Protein AF-A0A679H3X5-F1 (afdb_monomer_lite)

Foldseek 3Di:
DDDPPPVVVCVVVVLVVVLVVLLVPDDPVLSVVLVVQLVCCLVPVDDDLVPHDPSSNVSVVSNNVVSVVVVVVVVVVVVVCVPPCCVVCVPPDDDDPPPPPPPPDDDDDDDDDDDDDD

Sequence (118 aa):
MRKVNSEDKRKGFVFYWGYYDAMQKLSNKNKLIAFEAIVQYERYQELDLEKLPKQVYPILIMAIPGIDKRIAEYNKKVAKKSVSDFEENSERKVALPLKKTLSTANEDESTESEYFED

InterPro domains:
  IPR046258 Domain of unknown function DUF6291 [PF19808] (13-81)

Organism: Bacteroides thetaiotaomicron (NCBI:txid818)

Structure (mmCIF, N/CA/C/O backbone):
data_AF-A0A679H3X5-F1
#
_entry.id   AF-A0A679H3X5-F1
#
loop_
_atom_site.group_PDB
_atom_site.id
_atom_site.type_symbol
_atom_site.label_atom_id
_atom_site.label_alt_id
_atom_site.label_comp_id
_atom_site.label_asym_id
_atom_site.label_entity_id
_atom_site.label_seq_id
_atom_site.pdbx_PDB_ins_code
_atom_site.Cartn_x
_atom_site.Cartn_y
_atom_site.Cartn_z
_atom_site.occupancy
_atom_site.B_iso_or_equiv
_atom_site.auth_seq_id
_atom_site.auth_comp_id
_atom_site.auth_asym_id
_atom_site.auth_atom_id
_atom_site.pdbx_PDB_model_num
ATOM 1 N N . MET A 1 1 ? -4.722 8.415 -36.065 1.00 40.47 1 MET A N 1
ATOM 2 C CA . MET A 1 1 ? -4.883 8.704 -34.618 1.00 40.47 1 MET A CA 1
ATOM 3 C C . MET A 1 1 ? -5.548 7.505 -33.948 1.00 40.47 1 MET A C 1
ATOM 5 O O . MET A 1 1 ? -6.675 7.186 -34.305 1.00 40.47 1 MET A O 1
ATOM 9 N N . ARG A 1 2 ? -4.865 6.789 -33.040 1.00 43.88 2 ARG A N 1
ATOM 10 C CA . ARG A 1 2 ? -5.500 5.711 -32.255 1.00 43.88 2 ARG A CA 1
ATOM 11 C C . ARG A 1 2 ? -6.439 6.346 -31.230 1.00 43.88 2 ARG A C 1
ATOM 13 O O . ARG A 1 2 ? -5.978 7.093 -30.371 1.00 43.88 2 ARG A O 1
ATOM 20 N N . LYS A 1 3 ? -7.739 6.051 -31.316 1.00 51.53 3 LYS A N 1
ATOM 21 C CA . LYS A 1 3 ? -8.693 6.352 -30.243 1.00 51.53 3 LYS A CA 1
ATOM 22 C C . LYS A 1 3 ? -8.310 5.490 -29.040 1.00 51.53 3 LYS A C 1
ATOM 24 O O . LYS A 1 3 ? -8.485 4.278 -29.061 1.00 51.53 3 LYS A O 1
ATOM 29 N N . VAL A 1 4 ? -7.713 6.108 -28.027 1.00 53.50 4 VAL A N 1
ATOM 30 C CA . VAL A 1 4 ? -7.471 5.459 -26.737 1.00 53.50 4 VAL A CA 1
ATOM 31 C C . VAL A 1 4 ? -8.822 5.388 -26.031 1.00 53.50 4 VAL A C 1
ATOM 33 O O . VAL A 1 4 ? -9.359 6.423 -25.637 1.00 53.50 4 VAL A O 1
ATOM 36 N N . ASN A 1 5 ? -9.391 4.186 -25.931 1.00 50.59 5 ASN A N 1
ATOM 37 C CA . ASN A 1 5 ? -10.667 3.948 -25.258 1.00 50.59 5 ASN A CA 1
ATOM 38 C C . ASN A 1 5 ? -10.603 4.473 -23.812 1.00 50.59 5 ASN A C 1
ATOM 40 O O . ASN A 1 5 ? -9.678 4.165 -23.059 1.00 50.59 5 ASN A O 1
ATOM 44 N N . SER A 1 6 ? -11.577 5.301 -23.428 1.00 55.56 6 SER A N 1
ATOM 45 C CA . SER A 1 6 ? -11.638 5.976 -22.122 1.00 55.56 6 SER A CA 1
ATOM 46 C C . SER A 1 6 ? -11.880 5.023 -20.943 1.00 55.56 6 SER A C 1
ATOM 48 O O . SER A 1 6 ? -11.726 5.424 -19.788 1.00 55.56 6 SER A O 1
ATOM 50 N N . GLU A 1 7 ? -12.222 3.764 -21.218 1.00 52.84 7 GLU A N 1
ATOM 51 C CA . GLU A 1 7 ? -12.488 2.731 -20.214 1.00 52.84 7 GLU A CA 1
ATOM 52 C C . GLU A 1 7 ? -11.247 2.352 -19.395 1.00 52.84 7 GLU A C 1
ATOM 54 O O . GLU A 1 7 ? -11.361 2.103 -18.196 1.00 52.84 7 GLU A O 1
ATOM 59 N N . ASP A 1 8 ? -10.047 2.391 -19.982 1.00 53.72 8 ASP A N 1
ATOM 60 C CA . ASP A 1 8 ? -8.821 2.005 -19.267 1.00 53.72 8 ASP A CA 1
ATOM 61 C C . ASP A 1 8 ? -8.327 3.077 -18.290 1.00 53.72 8 ASP A C 1
ATOM 63 O O . ASP A 1 8 ? -7.728 2.760 -17.261 1.00 53.72 8 ASP A O 1
ATOM 67 N N . LYS A 1 9 ? -8.630 4.355 -18.548 1.00 52.41 9 LYS A N 1
ATOM 68 C CA . LYS A 1 9 ? -8.185 5.463 -17.685 1.00 52.41 9 LYS A CA 1
ATOM 69 C C . LYS A 1 9 ? -8.831 5.420 -16.298 1.00 52.41 9 LYS A C 1
ATOM 71 O O . LYS A 1 9 ? -8.238 5.891 -15.333 1.00 52.41 9 LYS A O 1
ATOM 76 N N . ARG A 1 10 ? -10.027 4.830 -16.183 1.00 51.03 10 ARG A N 1
ATOM 77 C CA . ARG A 1 10 ? -10.748 4.708 -14.908 1.00 51.03 10 ARG A CA 1
ATOM 78 C C . ARG A 1 10 ? -10.273 3.536 -14.051 1.00 51.03 10 ARG A C 1
ATOM 80 O O . ARG A 1 10 ? -10.419 3.604 -12.836 1.00 51.03 10 ARG A O 1
ATOM 87 N N . LYS A 1 11 ? -9.637 2.508 -14.628 1.00 51.31 11 LYS A N 1
ATOM 88 C CA . LYS A 1 11 ? -9.173 1.329 -13.869 1.00 51.31 11 LYS A CA 1
ATOM 89 C C . LYS A 1 11 ? -8.091 1.665 -12.842 1.00 51.31 11 LYS A C 1
ATOM 91 O O . LYS A 1 11 ? -8.100 1.102 -11.753 1.00 51.31 11 LYS A O 1
ATOM 96 N N . GLY A 1 12 ? -7.212 2.622 -13.152 1.00 53.44 12 GLY A N 1
ATOM 97 C CA . GLY A 1 12 ? -6.223 3.118 -12.190 1.00 53.44 12 GLY A CA 1
ATOM 98 C C . GLY A 1 12 ? -6.864 3.805 -10.979 1.00 53.44 12 GLY A C 1
ATOM 99 O O . GLY A 1 12 ? -6.375 3.659 -9.865 1.00 53.44 12 GLY A O 1
ATOM 100 N N . PHE A 1 13 ? -7.993 4.493 -11.183 1.00 54.25 13 PHE A N 1
ATOM 101 C CA . PHE A 1 13 ? -8.695 5.256 -10.145 1.00 54.25 13 PHE A CA 1
ATOM 102 C C . PHE A 1 13 ? -9.582 4.382 -9.241 1.00 54.25 13 PHE A C 1
ATOM 104 O O . PHE A 1 13 ? -9.707 4.659 -8.050 1.00 54.25 13 PHE A O 1
ATOM 111 N N . VAL A 1 14 ? -10.149 3.291 -9.774 1.00 56.75 14 VAL A N 1
ATOM 112 C CA . VAL A 1 14 ? -10.984 2.337 -9.009 1.00 56.75 14 VAL A CA 1
ATOM 113 C C . VAL A 1 14 ? -10.204 1.709 -7.848 1.00 56.75 14 VAL A C 1
ATOM 115 O O . VAL A 1 14 ? -10.765 1.466 -6.783 1.00 56.75 14 VAL A O 1
ATOM 118 N N . PHE A 1 15 ? -8.897 1.500 -8.022 1.00 58.84 15 PHE A N 1
ATOM 119 C CA . PHE A 1 15 ? -8.049 0.880 -7.006 1.00 58.84 15 PHE A CA 1
ATOM 120 C C . PHE A 1 15 ? -7.855 1.786 -5.778 1.00 58.84 15 PHE A C 1
ATOM 122 O O . PHE A 1 15 ? -7.923 1.317 -4.647 1.00 58.84 15 PHE A O 1
ATOM 129 N N . TYR A 1 16 ? -7.701 3.099 -5.984 1.00 69.50 16 TYR A N 1
ATOM 130 C CA . TYR A 1 16 ? -7.599 4.065 -4.885 1.00 69.50 16 TYR A CA 1
ATOM 131 C C . TYR A 1 16 ? -8.939 4.303 -4.183 1.00 69.50 16 TYR A C 1
ATOM 133 O O . TYR A 1 16 ? -8.948 4.590 -2.989 1.00 69.50 16 TYR A O 1
ATOM 141 N N . TRP A 1 17 ? -10.067 4.130 -4.882 1.00 74.81 17 TRP A N 1
ATOM 142 C CA . TRP A 1 17 ? -11.398 4.267 -4.284 1.00 74.81 17 TRP A CA 1
ATOM 143 C C . TRP A 1 17 ? -11.651 3.239 -3.175 1.00 74.81 17 TRP A C 1
ATOM 145 O O . TRP A 1 17 ? -12.160 3.592 -2.114 1.00 74.81 17 TRP A O 1
ATOM 155 N N . GLY A 1 18 ? -11.240 1.984 -3.389 1.00 80.31 18 GLY A N 1
ATOM 156 C CA . GLY A 1 18 ? -11.379 0.923 -2.387 1.00 80.31 18 GLY A CA 1
ATOM 157 C C . GLY A 1 18 ? -10.602 1.219 -1.100 1.00 80.31 18 GLY A C 1
ATOM 158 O O . GLY A 1 18 ? -11.151 1.097 -0.005 1.00 80.31 18 GLY A O 1
ATOM 159 N N . TYR A 1 19 ? -9.353 1.682 -1.222 1.00 82.81 19 TYR A N 1
ATOM 160 C CA . TYR A 1 19 ? -8.559 2.091 -0.055 1.00 82.81 19 TYR A CA 1
ATOM 161 C C . TYR A 1 19 ? -9.124 3.327 0.608 1.00 82.81 19 TYR A C 1
ATOM 163 O O . TYR A 1 19 ? -9.191 3.378 1.830 1.00 82.81 19 TYR A O 1
ATOM 171 N N . TYR A 1 20 ? -9.566 4.299 -0.184 1.00 85.69 20 TYR A N 1
ATOM 172 C CA . TYR A 1 20 ? -10.156 5.515 0.338 1.00 85.69 20 TYR A CA 1
ATOM 173 C C . TYR A 1 20 ? -11.394 5.215 1.191 1.00 85.69 20 TYR A C 1
ATOM 175 O O . TYR A 1 20 ? -11.461 5.683 2.326 1.00 85.69 20 TYR A O 1
ATOM 183 N N . ASP A 1 21 ? -12.323 4.382 0.711 1.00 87.75 21 ASP A N 1
ATOM 184 C CA . ASP A 1 21 ? -13.515 4.000 1.480 1.00 87.75 21 ASP A CA 1
ATOM 185 C C . ASP A 1 21 ? -13.154 3.226 2.760 1.00 87.75 21 ASP A C 1
ATOM 187 O O . ASP A 1 21 ? -13.698 3.485 3.836 1.00 87.75 21 ASP A O 1
ATOM 191 N N . ALA A 1 22 ? -12.174 2.319 2.681 1.00 86.94 22 ALA A N 1
ATOM 192 C CA . ALA A 1 22 ? -11.672 1.605 3.853 1.00 86.94 22 ALA A CA 1
ATOM 193 C C . ALA A 1 22 ? -11.021 2.557 4.872 1.00 86.94 22 ALA A C 1
ATOM 195 O O . ALA A 1 22 ? -11.272 2.450 6.073 1.00 86.94 22 ALA A O 1
ATOM 196 N N . MET A 1 23 ? -10.236 3.529 4.404 1.00 88.88 23 MET A N 1
ATOM 197 C CA . MET A 1 23 ? -9.606 4.540 5.249 1.00 88.88 23 MET A CA 1
ATOM 198 C C . MET A 1 23 ? -10.645 5.475 5.864 1.00 88.88 23 MET A C 1
ATOM 200 O O . MET A 1 23 ? -10.481 5.860 7.017 1.00 88.88 23 MET A O 1
ATOM 204 N N . GLN A 1 24 ? -11.742 5.813 5.176 1.00 90.56 24 GLN A N 1
ATOM 205 C CA . GLN A 1 24 ? -12.775 6.686 5.747 1.00 90.56 24 GLN A CA 1
ATOM 206 C C . GLN A 1 24 ? -13.411 6.123 7.023 1.00 90.56 24 GLN A C 1
ATOM 208 O O . GLN A 1 24 ? -13.791 6.912 7.890 1.00 90.56 24 GLN A O 1
ATOM 213 N N . LYS A 1 25 ? -13.440 4.793 7.171 1.00 90.50 25 LYS A N 1
ATOM 214 C CA . LYS A 1 25 ? -13.956 4.078 8.352 1.00 90.50 25 LYS A CA 1
ATOM 215 C C . LYS A 1 25 ? -13.001 4.113 9.554 1.00 90.50 25 LYS A C 1
ATOM 217 O O . LYS A 1 25 ? -13.388 3.720 10.651 1.00 90.50 25 LYS A O 1
ATOM 222 N N . LEU A 1 26 ? -11.763 4.576 9.371 1.00 91.00 26 LEU A N 1
ATOM 223 C CA . LEU A 1 26 ? -10.774 4.715 10.440 1.00 91.00 26 LEU A CA 1
ATOM 224 C C . LEU A 1 26 ? -10.941 6.027 11.220 1.00 91.00 26 LEU A C 1
ATOM 226 O O . LEU A 1 26 ? -11.518 7.000 10.740 1.00 91.00 26 LEU A O 1
ATOM 230 N N . SER A 1 27 ? -10.355 6.089 12.418 1.00 93.50 27 SER A N 1
ATOM 231 C CA . SER A 1 27 ? -10.167 7.356 13.136 1.00 93.50 27 SER A CA 1
ATOM 232 C C . SER A 1 27 ? -9.187 8.271 12.388 1.00 93.50 27 SER A C 1
ATOM 234 O O . SER A 1 27 ? -8.323 7.789 11.656 1.00 93.50 27 SER A O 1
ATOM 236 N N . ASN A 1 28 ? -9.257 9.590 12.599 1.00 93.19 28 ASN A N 1
ATOM 237 C CA . ASN A 1 28 ? -8.382 10.552 11.906 1.00 93.19 28 ASN A CA 1
ATOM 238 C C . ASN A 1 28 ? -6.884 10.235 12.064 1.00 93.19 28 ASN A C 1
ATOM 240 O O . ASN A 1 28 ? -6.127 10.339 11.102 1.00 93.19 28 ASN A O 1
ATOM 244 N N . LYS A 1 29 ? -6.465 9.775 13.251 1.00 93.69 29 LYS A N 1
ATOM 245 C CA . LYS A 1 29 ? -5.082 9.341 13.498 1.00 93.69 29 LYS A CA 1
ATOM 246 C C . LYS A 1 29 ? -4.710 8.126 12.643 1.00 93.69 29 LYS A C 1
ATOM 248 O O . LYS A 1 29 ? -3.652 8.107 12.026 1.00 93.69 29 LYS A O 1
ATOM 253 N N . ASN A 1 30 ? -5.593 7.134 12.563 1.00 93.75 30 ASN A N 1
ATOM 254 C CA . ASN A 1 30 ? -5.331 5.915 11.804 1.00 93.75 30 ASN A CA 1
ATOM 255 C C . ASN A 1 30 ? -5.429 6.135 10.290 1.00 93.75 30 ASN A C 1
ATOM 257 O O . ASN A 1 30 ? -4.719 5.461 9.554 1.00 93.75 30 ASN A O 1
ATOM 261 N N . LYS A 1 31 ? -6.220 7.111 9.820 1.00 93.50 31 LYS A N 1
ATOM 262 C CA . LYS A 1 31 ? -6.189 7.568 8.419 1.00 93.50 31 LYS A CA 1
ATOM 263 C C . LYS A 1 31 ? -4.807 8.075 8.031 1.00 93.50 31 LYS A C 1
ATOM 265 O O . LYS A 1 31 ? -4.297 7.694 6.982 1.00 93.50 31 LYS A O 1
ATOM 270 N N . LEU A 1 32 ? -4.207 8.907 8.885 1.00 93.00 32 LEU A N 1
ATOM 271 C CA . LEU A 1 32 ? -2.878 9.456 8.638 1.00 93.00 32 LEU A CA 1
ATOM 272 C C . LEU A 1 32 ? -1.819 8.349 8.615 1.00 93.00 32 LEU A C 1
ATOM 274 O O . LEU A 1 32 ? -1.047 8.280 7.668 1.00 93.00 32 LEU A O 1
ATOM 278 N N . ILE A 1 33 ? -1.855 7.438 9.594 1.00 94.00 33 ILE A N 1
ATOM 279 C CA . ILE A 1 33 ? -0.931 6.294 9.653 1.00 94.00 33 ILE A CA 1
ATOM 280 C C . ILE A 1 33 ? -1.090 5.392 8.422 1.00 94.00 33 ILE A C 1
ATOM 282 O O . ILE A 1 33 ? -0.102 4.961 7.839 1.00 94.00 33 ILE A O 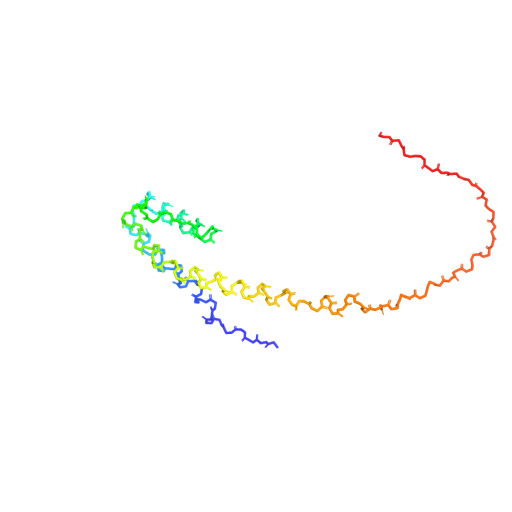1
ATOM 286 N N . ALA A 1 34 ? -2.327 5.124 7.994 1.00 92.44 34 ALA A N 1
ATOM 287 C CA . ALA A 1 34 ? -2.600 4.345 6.790 1.00 92.44 34 ALA A CA 1
ATOM 288 C C . ALA A 1 34 ? -2.021 5.007 5.536 1.00 92.44 34 ALA A C 1
ATOM 290 O O . ALA A 1 34 ? -1.422 4.333 4.702 1.00 92.44 34 ALA A O 1
ATOM 291 N N . PHE A 1 35 ? -2.185 6.326 5.413 1.00 90.62 35 PHE A N 1
ATOM 292 C CA . PHE A 1 35 ? -1.662 7.079 4.280 1.00 90.62 35 PHE A CA 1
ATOM 293 C C . PHE A 1 35 ? -0.133 7.068 4.267 1.00 90.62 35 PHE A C 1
ATOM 295 O O . PHE A 1 35 ? 0.470 6.754 3.244 1.00 90.62 35 PHE A O 1
ATOM 302 N N . GLU A 1 36 ? 0.487 7.352 5.414 1.00 91.62 36 GLU A N 1
ATOM 303 C CA . GLU A 1 36 ? 1.939 7.332 5.581 1.00 91.62 36 GLU A CA 1
ATOM 304 C C . GLU A 1 36 ? 2.522 5.965 5.220 1.00 91.62 36 GLU A C 1
ATOM 306 O O . GLU A 1 36 ? 3.461 5.891 4.433 1.00 91.62 36 GLU A O 1
ATOM 311 N N . ALA A 1 37 ? 1.926 4.886 5.722 1.00 92.19 37 ALA A N 1
ATOM 312 C CA . ALA A 1 37 ? 2.394 3.533 5.466 1.00 92.19 37 ALA A CA 1
ATOM 313 C C . ALA A 1 37 ? 2.261 3.123 3.988 1.00 92.19 37 ALA A C 1
ATOM 315 O O . ALA A 1 37 ? 3.165 2.487 3.451 1.00 92.19 37 ALA A O 1
ATOM 316 N N . ILE A 1 38 ? 1.180 3.521 3.300 1.00 90.56 38 ILE A N 1
ATOM 317 C CA . ILE A 1 38 ? 1.028 3.281 1.853 1.00 90.56 38 ILE A CA 1
ATOM 318 C C . ILE A 1 38 ? 2.121 4.017 1.073 1.00 90.56 38 ILE A C 1
ATOM 320 O O . ILE A 1 38 ? 2.748 3.427 0.196 1.00 90.56 38 ILE A O 1
ATOM 324 N N . VAL A 1 39 ? 2.372 5.287 1.402 1.00 89.12 39 VAL A N 1
ATOM 325 C CA . VAL A 1 39 ? 3.390 6.105 0.724 1.00 89.12 39 VAL A CA 1
ATOM 326 C C . VAL A 1 39 ? 4.802 5.587 1.005 1.00 89.12 39 VAL A C 1
ATOM 328 O O . VAL A 1 39 ? 5.620 5.528 0.088 1.00 89.12 39 VAL A O 1
ATOM 331 N N . GLN A 1 40 ? 5.097 5.194 2.248 1.00 91.38 40 GLN A N 1
ATOM 332 C CA . GLN A 1 40 ? 6.376 4.579 2.610 1.00 91.38 40 GLN A CA 1
ATOM 333 C C . GLN A 1 40 ? 6.600 3.289 1.826 1.00 91.38 40 GLN A C 1
ATOM 335 O O . GLN A 1 40 ? 7.664 3.131 1.231 1.00 91.38 40 GLN A O 1
ATOM 340 N N . TYR A 1 41 ? 5.589 2.423 1.741 1.00 91.62 41 TYR A N 1
ATOM 341 C CA . TYR A 1 41 ? 5.696 1.187 0.975 1.00 91.62 41 TYR A CA 1
ATOM 342 C C . TYR A 1 41 ? 5.864 1.442 -0.530 1.00 91.62 41 TYR A C 1
ATOM 344 O O . TYR A 1 41 ? 6.732 0.853 -1.163 1.00 91.62 41 TYR A O 1
ATOM 352 N N . GLU A 1 42 ? 5.098 2.364 -1.118 1.00 88.38 42 GLU A N 1
ATOM 353 C CA . GLU A 1 42 ? 5.212 2.690 -2.547 1.00 88.38 42 GLU A CA 1
ATOM 354 C C . GLU A 1 42 ? 6.582 3.293 -2.904 1.00 88.38 42 GLU A C 1
ATOM 356 O O . GLU A 1 42 ? 7.086 3.073 -4.006 1.00 88.38 42 GLU A O 1
ATOM 361 N N . ARG A 1 43 ? 7.207 4.025 -1.971 1.00 88.56 43 ARG A N 1
ATOM 362 C CA . ARG A 1 43 ? 8.506 4.674 -2.184 1.00 88.56 43 ARG A CA 1
ATOM 363 C C . ARG A 1 43 ? 9.703 3.780 -1.871 1.00 88.56 43 ARG A C 1
ATOM 365 O O . ARG A 1 43 ? 10.677 3.820 -2.618 1.00 88.56 43 ARG A O 1
ATOM 372 N N . TYR A 1 44 ? 9.654 3.042 -0.767 1.00 91.75 44 TYR A N 1
ATOM 373 C CA . TYR A 1 44 ? 10.800 2.308 -0.226 1.00 91.75 44 TYR A CA 1
ATOM 374 C C . TYR A 1 44 ? 10.633 0.788 -0.286 1.00 91.75 44 TYR A C 1
ATOM 376 O O . TYR A 1 44 ? 11.616 0.087 -0.108 1.00 91.75 44 TYR A O 1
ATOM 384 N N . GLN A 1 45 ? 9.424 0.272 -0.542 1.00 86.44 45 GLN A N 1
ATOM 385 C CA . GLN A 1 45 ? 9.080 -1.164 -0.487 1.00 86.44 45 GLN A CA 1
ATOM 386 C C . GLN A 1 45 ? 9.360 -1.822 0.872 1.00 86.44 45 GLN A C 1
ATOM 388 O O . GLN A 1 45 ? 9.304 -3.041 1.014 1.00 86.44 45 GLN A O 1
ATOM 393 N N . GLU A 1 46 ? 9.600 -1.003 1.889 1.00 85.69 46 GLU A N 1
ATOM 394 C CA . GLU A 1 46 ? 9.862 -1.413 3.254 1.00 85.69 46 GLU A CA 1
ATOM 395 C C . GLU A 1 46 ? 8.710 -0.932 4.125 1.00 85.69 46 GLU A C 1
ATOM 397 O O . GLU A 1 46 ? 8.329 0.242 4.097 1.00 85.69 46 GLU A O 1
ATOM 402 N N . LEU A 1 47 ? 8.133 -1.853 4.892 1.00 84.81 47 LEU A N 1
ATOM 403 C CA . LEU A 1 47 ? 7.136 -1.516 5.890 1.00 84.81 47 LEU A CA 1
ATOM 404 C C . LEU A 1 47 ? 7.161 -2.529 7.028 1.00 84.81 47 LEU A C 1
ATOM 406 O O . LEU A 1 47 ? 7.019 -3.731 6.813 1.00 84.81 47 LEU A O 1
ATOM 410 N N . ASP A 1 48 ? 7.275 -2.019 8.249 1.00 86.19 48 ASP A N 1
ATOM 411 C CA . ASP A 1 48 ? 7.099 -2.822 9.450 1.00 86.19 48 ASP A CA 1
ATOM 412 C C . ASP A 1 48 ? 5.601 -3.003 9.734 1.00 86.19 48 ASP A C 1
ATOM 414 O O . ASP A 1 48 ? 4.923 -2.137 10.300 1.00 86.19 48 ASP A O 1
ATOM 418 N N . LEU A 1 49 ? 5.076 -4.142 9.284 1.00 82.75 49 LEU A N 1
ATOM 419 C CA . LEU A 1 49 ? 3.674 -4.511 9.435 1.00 82.75 49 LEU A CA 1
ATOM 420 C C . LEU A 1 49 ? 3.274 -4.762 10.898 1.00 82.75 49 LEU A C 1
ATOM 422 O O . LEU A 1 49 ? 2.095 -4.623 11.227 1.00 82.75 49 LEU A O 1
ATOM 426 N N . GLU A 1 50 ? 4.216 -5.111 11.778 1.00 84.44 50 GLU A N 1
ATOM 427 C CA . GLU A 1 50 ? 3.932 -5.416 13.186 1.00 84.44 50 GLU A CA 1
ATOM 428 C C . GLU A 1 50 ? 3.721 -4.147 14.013 1.00 84.44 50 GLU A C 1
ATOM 430 O O . GLU A 1 50 ? 2.896 -4.114 14.929 1.00 84.44 50 GLU A O 1
ATOM 435 N N . LYS A 1 51 ? 4.414 -3.065 13.646 1.00 89.31 51 LYS A N 1
ATOM 436 C CA . LYS A 1 51 ? 4.280 -1.747 14.282 1.00 89.31 51 LYS A CA 1
ATOM 437 C C . LYS A 1 51 ? 2.959 -1.049 13.949 1.00 89.31 51 LYS A C 1
ATOM 439 O O . LYS A 1 51 ? 2.594 -0.050 14.579 1.00 89.31 51 LYS A O 1
ATOM 444 N N . LEU A 1 52 ? 2.236 -1.544 12.950 1.00 89.88 52 LEU A N 1
ATOM 445 C CA . LEU A 1 52 ? 1.042 -0.888 12.458 1.00 89.88 52 LEU A CA 1
ATOM 446 C C . LEU A 1 52 ? -0.185 -1.110 13.354 1.00 89.88 52 LEU A C 1
ATOM 448 O O . LEU A 1 52 ? -0.397 -2.201 13.886 1.00 89.88 52 LEU A O 1
ATOM 452 N N . PRO A 1 53 ? -1.086 -0.117 13.471 1.00 93.31 53 PRO A N 1
ATOM 453 C CA . PRO A 1 53 ? -2.352 -0.326 14.155 1.00 93.31 53 PRO A CA 1
ATOM 454 C C . PRO A 1 53 ? -3.146 -1.458 13.494 1.00 93.31 53 PRO A C 1
ATOM 456 O O . PRO A 1 53 ? -3.316 -1.476 12.273 1.00 93.31 53 PRO A O 1
ATOM 459 N N . LYS A 1 54 ? -3.734 -2.346 14.307 1.00 90.81 54 LYS A N 1
ATOM 460 C CA . LYS A 1 54 ? -4.536 -3.500 13.841 1.00 90.81 54 LYS A CA 1
ATOM 461 C C . LYS A 1 54 ? -5.628 -3.132 12.828 1.00 90.81 54 LYS A C 1
ATOM 463 O O . LYS A 1 54 ? -5.984 -3.933 11.978 1.00 90.81 54 LYS A O 1
ATOM 468 N N . GLN A 1 55 ? -6.163 -1.917 12.930 1.00 90.00 55 GLN A N 1
ATOM 469 C CA . GLN A 1 55 ? -7.218 -1.403 12.052 1.00 90.00 55 GLN A CA 1
ATOM 470 C C . GLN A 1 55 ? -6.690 -0.977 10.673 1.00 90.00 55 GLN A C 1
ATOM 472 O O . GLN A 1 55 ? -7.428 -1.005 9.694 1.00 90.00 55 GLN A O 1
ATOM 477 N N . VAL A 1 56 ? -5.418 -0.584 10.594 1.00 91.62 56 VAL A N 1
ATOM 478 C CA . VAL A 1 56 ? -4.754 -0.133 9.364 1.00 91.62 56 VAL A CA 1
ATOM 479 C C . VAL A 1 56 ? -4.162 -1.315 8.594 1.00 91.62 56 VAL A C 1
ATOM 481 O O . VAL A 1 56 ? -4.219 -1.342 7.368 1.00 91.62 56 VAL A O 1
ATOM 484 N N . TYR A 1 57 ? -3.660 -2.317 9.316 1.00 91.44 57 TYR A N 1
ATOM 485 C CA . TYR A 1 57 ? -3.069 -3.542 8.774 1.00 91.44 57 TYR A CA 1
ATOM 486 C C . TYR A 1 57 ? -3.819 -4.166 7.573 1.00 91.44 57 TYR A C 1
ATOM 488 O O . TYR A 1 57 ? -3.199 -4.345 6.521 1.00 91.44 57 TYR A O 1
ATOM 496 N N . PRO A 1 58 ? -5.141 -4.445 7.637 1.00 89.62 58 PRO A N 1
ATOM 497 C CA . PRO A 1 58 ? -5.850 -5.070 6.517 1.00 89.62 58 PRO A CA 1
ATOM 498 C C . PRO A 1 58 ? -5.891 -4.193 5.258 1.00 89.62 58 PRO A C 1
ATOM 500 O O . PRO A 1 58 ? -5.886 -4.721 4.148 1.00 89.62 58 PRO A O 1
ATOM 503 N N . ILE A 1 59 ? -5.903 -2.863 5.406 1.00 90.56 59 ILE A N 1
ATOM 504 C CA . ILE A 1 59 ? -5.916 -1.934 4.266 1.00 90.56 59 ILE A CA 1
ATOM 505 C C . ILE A 1 59 ? -4.621 -2.070 3.465 1.00 90.56 59 ILE A C 1
ATOM 507 O O . ILE A 1 59 ? -4.659 -2.109 2.238 1.00 90.56 59 ILE A O 1
ATOM 511 N N . LEU A 1 60 ? -3.485 -2.200 4.152 1.00 90.12 60 LEU A N 1
ATOM 512 C CA . LEU A 1 60 ? -2.188 -2.360 3.501 1.00 90.12 60 LEU A CA 1
ATOM 513 C C . LEU A 1 60 ? -2.003 -3.715 2.850 1.00 90.12 60 LEU A C 1
ATOM 515 O O . LEU A 1 60 ? -1.535 -3.752 1.719 1.00 90.12 60 LEU A O 1
ATOM 519 N N . ILE A 1 61 ? -2.429 -4.803 3.493 1.00 90.44 61 ILE A N 1
ATOM 520 C CA . ILE A 1 61 ? -2.395 -6.127 2.856 1.00 90.44 61 ILE A CA 1
ATOM 521 C C . ILE A 1 61 ? -3.175 -6.125 1.541 1.00 90.44 61 ILE A C 1
ATOM 523 O O . ILE A 1 61 ? -2.738 -6.730 0.567 1.00 90.44 61 ILE A O 1
ATOM 527 N N . MET A 1 62 ? -4.307 -5.420 1.487 1.00 87.56 62 MET A N 1
ATOM 528 C CA . MET A 1 62 ? -5.056 -5.273 0.239 1.00 87.56 62 MET A CA 1
ATOM 529 C C . MET A 1 62 ? -4.342 -4.362 -0.771 1.00 87.56 62 MET A C 1
ATOM 531 O O . MET A 1 62 ? -4.414 -4.621 -1.971 1.00 87.56 62 MET A O 1
ATOM 535 N N . ALA A 1 63 ? -3.647 -3.320 -0.304 1.00 88.44 63 ALA A N 1
ATOM 536 C CA . ALA A 1 63 ? -2.964 -2.343 -1.151 1.00 88.44 63 ALA A CA 1
ATOM 537 C C . ALA A 1 63 ? -1.683 -2.864 -1.809 1.00 88.44 63 ALA A C 1
ATOM 539 O O . ALA A 1 63 ? -1.475 -2.611 -3.001 1.00 88.44 63 ALA A O 1
ATOM 540 N N . ILE A 1 64 ? -0.862 -3.600 -1.055 1.00 90.00 64 ILE A N 1
ATOM 541 C CA . ILE A 1 64 ? 0.465 -4.088 -1.455 1.00 90.00 64 ILE A CA 1
ATOM 542 C C . ILE A 1 64 ? 0.445 -4.763 -2.840 1.00 90.00 64 ILE A C 1
ATOM 544 O O . ILE A 1 64 ? 1.135 -4.265 -3.730 1.00 90.00 64 ILE A O 1
ATOM 548 N N . PRO A 1 65 ? -0.417 -5.765 -3.124 1.00 89.62 65 PRO A N 1
ATOM 549 C CA . PRO A 1 65 ? -0.397 -6.461 -4.412 1.00 89.62 65 PRO A CA 1
ATOM 550 C C . PRO A 1 65 ? -0.596 -5.547 -5.625 1.00 89.62 65 PRO A C 1
ATOM 552 O O . PRO A 1 65 ? -0.044 -5.784 -6.702 1.00 89.62 65 PRO A O 1
ATOM 555 N N . GLY A 1 66 ? -1.409 -4.496 -5.489 1.00 88.19 66 GLY A N 1
ATOM 556 C CA . GLY A 1 66 ? -1.608 -3.561 -6.592 1.00 88.19 66 GLY A CA 1
ATOM 557 C C . GLY A 1 66 ? -0.507 -2.519 -6.715 1.00 88.19 66 GLY A C 1
ATOM 558 O O . GLY A 1 66 ? -0.243 -2.073 -7.830 1.00 88.19 66 GLY A O 1
ATOM 559 N N . ILE A 1 67 ? 0.141 -2.152 -5.608 1.00 88.81 67 ILE A N 1
ATOM 560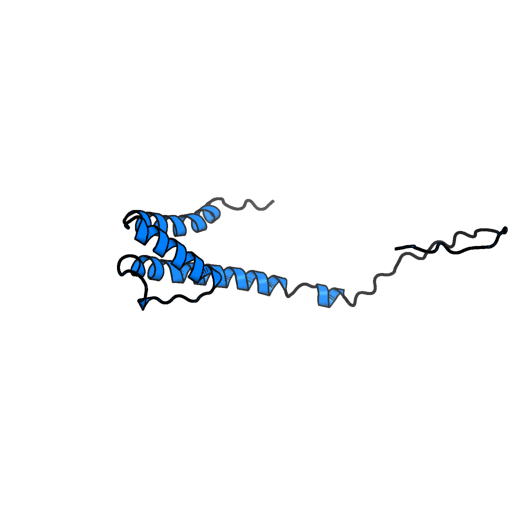 C CA . ILE A 1 67 ? 1.349 -1.321 -5.630 1.00 88.81 67 ILE A CA 1
ATOM 561 C C . ILE A 1 67 ? 2.469 -2.091 -6.341 1.00 88.81 67 ILE A C 1
ATOM 563 O O . ILE A 1 67 ? 3.004 -1.590 -7.332 1.00 88.81 67 ILE A O 1
ATOM 567 N N . ASP A 1 68 ? 2.714 -3.344 -5.955 1.00 90.94 68 ASP A N 1
ATOM 568 C CA . ASP A 1 68 ? 3.736 -4.213 -6.555 1.00 90.94 68 ASP A CA 1
ATOM 569 C C . ASP A 1 68 ? 3.534 -4.381 -8.057 1.00 90.94 68 ASP A C 1
ATOM 571 O O . ASP A 1 68 ? 4.462 -4.225 -8.854 1.00 90.94 68 ASP A O 1
ATOM 575 N N . LYS A 1 69 ? 2.287 -4.628 -8.475 1.00 89.75 69 LYS A N 1
ATOM 576 C CA . LYS A 1 69 ? 1.946 -4.740 -9.893 1.00 89.75 69 LYS A CA 1
ATOM 577 C C . LYS A 1 69 ? 2.281 -3.459 -10.659 1.00 89.75 69 LYS A C 1
ATOM 579 O O . LYS A 1 69 ? 2.842 -3.536 -11.753 1.00 89.75 69 LYS A O 1
ATOM 584 N N . ARG A 1 70 ? 1.959 -2.282 -10.109 1.00 86.38 70 ARG A N 1
ATOM 585 C CA . ARG A 1 70 ? 2.261 -0.993 -10.755 1.00 86.38 70 ARG A CA 1
ATOM 586 C C . ARG A 1 70 ? 3.762 -0.740 -10.841 1.00 86.38 70 ARG A C 1
ATOM 588 O O . ARG A 1 70 ? 4.229 -0.306 -11.894 1.00 86.38 70 ARG A O 1
ATOM 595 N N . ILE A 1 71 ? 4.507 -1.046 -9.781 1.00 88.06 71 ILE A N 1
ATOM 596 C CA . ILE A 1 71 ? 5.971 -0.943 -9.758 1.00 88.06 71 ILE A CA 1
ATOM 597 C C . ILE A 1 71 ? 6.576 -1.861 -10.827 1.00 88.06 71 ILE A C 1
ATOM 599 O O . ILE A 1 71 ? 7.378 -1.411 -11.645 1.00 88.06 71 ILE A O 1
ATOM 603 N N . ALA A 1 72 ? 6.137 -3.119 -10.900 1.00 90.19 72 ALA A N 1
ATOM 604 C CA . ALA A 1 72 ? 6.598 -4.069 -11.909 1.00 90.19 72 ALA A CA 1
ATOM 605 C C . ALA A 1 72 ? 6.281 -3.597 -13.341 1.00 90.19 72 ALA A C 1
ATOM 607 O O . ALA A 1 72 ? 7.133 -3.663 -14.232 1.00 90.19 72 ALA A O 1
ATOM 608 N N . GLU A 1 73 ? 5.073 -3.075 -13.577 1.00 89.62 73 GLU A N 1
ATOM 609 C CA . GLU A 1 73 ? 4.682 -2.510 -14.871 1.00 89.62 73 GLU A CA 1
ATOM 610 C C . GLU A 1 73 ? 5.512 -1.276 -15.252 1.00 89.62 73 GLU A C 1
ATOM 612 O O . GLU A 1 73 ? 5.872 -1.118 -16.423 1.00 89.62 73 GLU A O 1
ATOM 617 N N . TYR A 1 74 ? 5.819 -0.405 -14.288 1.00 86.00 74 TYR A N 1
ATOM 618 C CA . TYR A 1 74 ? 6.671 0.763 -14.491 1.00 86.00 74 TYR A CA 1
ATOM 619 C C . TYR A 1 74 ? 8.109 0.348 -14.818 1.00 86.00 74 TYR A C 1
ATOM 621 O O . TYR A 1 74 ? 8.632 0.743 -15.861 1.00 86.00 74 TYR A O 1
ATOM 629 N N . ASN A 1 75 ? 8.708 -0.528 -14.011 1.00 87.75 75 ASN A N 1
ATOM 630 C CA . ASN A 1 75 ? 10.071 -1.019 -14.217 1.00 87.75 75 ASN A CA 1
ATOM 631 C C . ASN A 1 75 ? 10.216 -1.726 -15.568 1.00 87.75 75 ASN A C 1
ATOM 633 O O . ASN A 1 75 ? 11.177 -1.483 -16.293 1.00 87.75 75 ASN A O 1
ATOM 637 N N . LYS A 1 76 ? 9.210 -2.506 -15.989 1.00 90.00 76 LYS A N 1
ATOM 638 C CA . LYS A 1 76 ? 9.175 -3.113 -17.329 1.00 90.00 76 LYS A CA 1
ATOM 639 C C . LYS A 1 76 ? 9.169 -2.069 -18.450 1.00 90.00 76 LYS A C 1
ATOM 641 O O . LYS A 1 76 ? 9.719 -2.326 -19.517 1.00 90.00 76 LYS A O 1
ATOM 646 N N . LYS A 1 77 ? 8.534 -0.907 -18.257 1.00 85.62 77 LYS A N 1
ATOM 647 C CA . LYS A 1 77 ? 8.544 0.192 -19.242 1.00 85.62 77 LYS A CA 1
ATOM 648 C C . LYS A 1 77 ? 9.878 0.935 -19.251 1.00 85.62 77 LYS A C 1
ATOM 650 O O . LYS A 1 77 ? 10.332 1.311 -20.326 1.00 85.62 77 LYS A O 1
ATOM 655 N N . VAL A 1 78 ? 10.497 1.132 -18.089 1.00 82.50 78 VAL A N 1
ATOM 656 C CA . VAL A 1 78 ? 11.815 1.775 -17.973 1.00 82.50 78 VAL A CA 1
ATOM 657 C C . VAL A 1 78 ? 12.906 0.890 -18.578 1.00 82.50 78 VAL A C 1
ATOM 659 O O . VAL A 1 78 ? 13.647 1.360 -19.433 1.00 82.50 78 VAL A O 1
ATOM 662 N N . ALA A 1 79 ? 12.928 -0.404 -18.257 1.00 77.31 79 ALA A N 1
ATOM 663 C CA . ALA A 1 79 ? 13.865 -1.367 -18.842 1.00 77.31 79 ALA A CA 1
ATOM 664 C C . ALA A 1 79 ? 13.705 -1.515 -20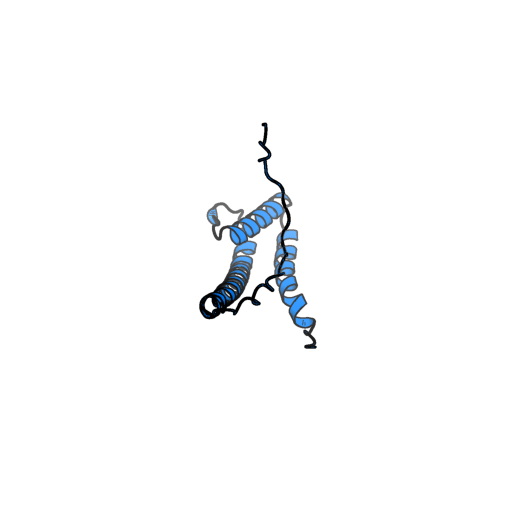.368 1.00 77.31 79 ALA A C 1
ATOM 666 O O . ALA A 1 79 ? 14.654 -1.811 -21.081 1.00 77.31 79 ALA A O 1
ATOM 667 N N . LYS A 1 80 ? 12.503 -1.278 -20.909 1.00 70.56 80 LYS A N 1
ATOM 668 C CA . LYS A 1 80 ? 12.292 -1.227 -22.365 1.00 70.56 80 LYS A CA 1
ATOM 669 C C . LYS A 1 80 ? 12.831 0.047 -23.015 1.00 70.56 80 LYS A C 1
ATOM 671 O O . LYS A 1 80 ? 13.090 0.030 -24.208 1.00 70.56 80 LYS A O 1
ATOM 676 N N . LYS A 1 81 ? 12.965 1.146 -22.267 1.00 63.28 81 LYS A N 1
ATOM 677 C CA . LYS A 1 81 ? 13.550 2.400 -22.765 1.00 63.28 81 LYS A CA 1
ATOM 678 C C . LYS A 1 81 ? 15.078 2.389 -22.747 1.00 63.28 81 LYS A C 1
ATOM 680 O O . LYS A 1 81 ? 15.665 3.171 -23.481 1.00 63.28 81 LYS A O 1
ATOM 685 N N . SER A 1 82 ? 15.711 1.549 -21.924 1.00 56.75 82 SER A N 1
ATOM 686 C CA . SER A 1 82 ? 17.175 1.422 -21.896 1.00 56.75 82 SER A CA 1
ATOM 687 C C . SER A 1 82 ? 17.732 0.648 -23.089 1.00 56.75 82 SER A C 1
ATOM 689 O O . SER A 1 82 ? 18.896 0.833 -23.412 1.00 56.75 82 SER A O 1
ATOM 691 N N . VAL A 1 83 ? 16.907 -0.125 -23.807 1.00 56.31 83 VAL A N 1
ATOM 692 C CA . VAL A 1 83 ? 17.218 -0.586 -25.177 1.00 56.31 83 VAL A CA 1
ATOM 693 C C . VAL A 1 83 ? 16.914 0.552 -26.158 1.00 56.31 83 VAL A C 1
ATOM 695 O O . VAL A 1 83 ? 16.081 0.450 -27.052 1.00 56.31 83 VAL A O 1
ATOM 698 N N . SER A 1 84 ? 17.497 1.709 -25.870 1.00 57.12 84 SER A N 1
ATOM 699 C CA . SER A 1 84 ? 17.525 2.851 -26.765 1.00 57.12 84 SER A CA 1
ATOM 700 C C . SER A 1 84 ? 18.542 2.525 -27.848 1.00 57.12 84 SER A C 1
ATOM 702 O O . SER A 1 84 ? 19.685 2.212 -27.516 1.00 57.12 84 SER A O 1
ATOM 704 N N . ASP A 1 85 ? 18.176 2.685 -29.119 1.00 56.50 85 ASP A N 1
ATOM 705 C CA . ASP A 1 85 ? 19.088 2.571 -30.269 1.00 56.50 85 ASP A CA 1
ATOM 706 C C . ASP A 1 85 ? 20.248 3.592 -30.208 1.00 56.50 85 ASP A C 1
ATOM 708 O O . ASP A 1 85 ? 20.966 3.783 -31.182 1.00 56.50 85 ASP A O 1
ATOM 712 N N . PHE A 1 86 ? 20.418 4.328 -29.107 1.00 62.53 86 PHE A N 1
ATOM 713 C CA . PHE A 1 86 ? 21.528 5.240 -28.885 1.00 62.53 86 PHE A CA 1
ATOM 714 C C . PHE A 1 86 ? 22.880 4.530 -28.971 1.00 62.53 86 PHE A C 1
ATOM 716 O O . PHE A 1 86 ? 23.759 5.046 -29.649 1.00 62.53 86 PHE A O 1
ATOM 723 N N . GLU A 1 87 ? 23.046 3.349 -28.365 1.00 60.97 87 GLU A N 1
ATOM 724 C CA . GLU A 1 87 ? 24.285 2.570 -28.529 1.00 60.97 87 GLU A CA 1
ATOM 725 C C . GLU A 1 87 ? 24.479 2.157 -29.996 1.00 60.97 87 GLU A C 1
ATOM 727 O O . GLU A 1 87 ? 25.540 2.412 -30.558 1.00 60.97 87 GLU A O 1
ATOM 732 N N . GLU A 1 88 ? 23.431 1.670 -30.667 1.00 62.00 88 GLU A N 1
ATOM 733 C CA . GLU A 1 88 ? 23.472 1.290 -32.091 1.00 62.00 88 GLU A CA 1
ATOM 734 C C . GLU A 1 88 ? 23.741 2.476 -33.045 1.00 62.00 88 GLU A C 1
ATOM 736 O O . GLU A 1 88 ? 24.355 2.324 -34.102 1.00 62.00 88 GLU A O 1
ATOM 741 N N . ASN A 1 89 ? 23.301 3.685 -32.689 1.00 58.62 89 ASN A N 1
ATOM 742 C CA . ASN A 1 89 ? 23.479 4.891 -33.499 1.00 58.62 89 ASN A CA 1
ATOM 743 C C . ASN A 1 89 ? 24.702 5.728 -33.094 1.00 58.62 89 ASN A C 1
ATOM 745 O O . ASN A 1 89 ? 25.066 6.636 -33.840 1.00 58.62 89 ASN A O 1
ATOM 749 N N . SER A 1 90 ? 25.343 5.443 -31.958 1.00 64.31 90 SER A N 1
ATOM 750 C CA . SER A 1 90 ? 26.517 6.187 -31.472 1.00 64.31 90 SER A CA 1
ATOM 751 C C . SER A 1 90 ? 27.729 6.053 -32.399 1.00 64.31 90 SER A C 1
ATOM 753 O O . SER A 1 90 ? 28.515 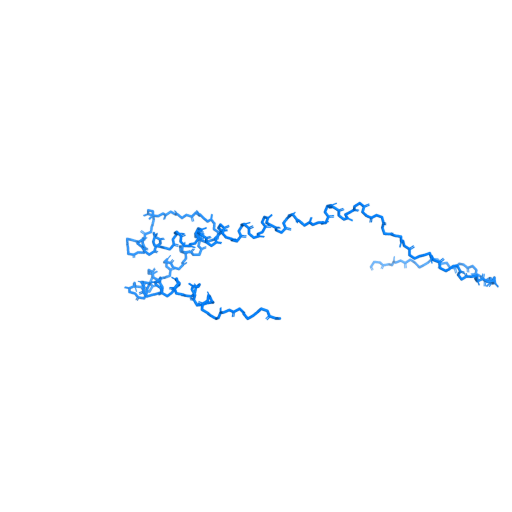6.988 -32.539 1.00 64.31 90 SER A O 1
ATOM 755 N N . GLU A 1 91 ? 27.839 4.926 -33.104 1.00 64.31 91 GLU A N 1
ATOM 756 C CA . GLU A 1 91 ? 28.918 4.656 -34.058 1.00 64.31 91 GLU A CA 1
ATOM 757 C C . GLU A 1 91 ? 28.618 5.170 -35.476 1.00 64.31 91 GLU A C 1
ATOM 759 O O . GLU A 1 91 ? 29.484 5.135 -36.359 1.00 64.31 91 GLU A O 1
ATOM 764 N N . ARG A 1 92 ? 27.402 5.680 -35.732 1.00 69.44 92 ARG A N 1
ATOM 765 C CA . ARG A 1 92 ? 27.051 6.225 -37.047 1.00 69.44 92 ARG A CA 1
ATOM 766 C C . ARG A 1 92 ? 27.786 7.544 -37.256 1.00 69.44 92 ARG A C 1
ATOM 768 O O . ARG A 1 92 ? 27.384 8.595 -36.765 1.00 69.44 92 ARG A O 1
ATOM 775 N N . LYS A 1 93 ? 28.859 7.492 -38.047 1.00 75.12 93 LYS A N 1
ATOM 776 C CA . LYS A 1 93 ? 29.579 8.679 -38.518 1.00 75.12 93 LYS A CA 1
ATOM 777 C C . LYS A 1 93 ? 28.638 9.533 -39.369 1.00 75.12 93 LYS A C 1
ATOM 779 O O . LYS A 1 93 ? 28.373 9.214 -40.526 1.00 75.12 93 LYS A O 1
ATOM 784 N N . VAL A 1 94 ? 28.131 10.622 -38.800 1.00 75.06 94 VAL A N 1
ATOM 785 C CA . VAL A 1 94 ? 27.383 11.637 -39.546 1.00 75.06 94 VAL A CA 1
ATOM 786 C C . VAL A 1 94 ? 28.396 12.543 -40.240 1.00 75.06 94 VAL A C 1
ATOM 788 O O . VAL A 1 94 ? 29.256 13.135 -39.589 1.00 75.06 94 VAL A O 1
ATOM 791 N N . ALA A 1 95 ? 28.322 12.638 -41.568 1.00 78.31 95 ALA A N 1
ATOM 792 C CA . ALA A 1 95 ? 29.169 13.556 -42.318 1.00 78.31 95 ALA A CA 1
ATOM 793 C C . ALA A 1 95 ? 28.789 14.998 -41.958 1.00 78.31 95 ALA A C 1
ATOM 795 O O . ALA A 1 95 ? 27.669 15.441 -42.224 1.00 78.31 95 ALA A O 1
ATOM 796 N N . LEU A 1 96 ? 29.718 15.725 -41.335 1.00 76.00 96 LEU A N 1
ATOM 797 C CA . LEU A 1 96 ? 29.527 17.144 -41.068 1.00 76.00 96 LEU A CA 1
ATOM 798 C C . LEU A 1 96 ? 29.525 17.911 -42.397 1.00 76.00 96 LEU A C 1
ATOM 800 O O . LEU A 1 96 ? 30.335 17.599 -43.277 1.00 76.00 96 LEU A O 1
ATOM 804 N N . PRO A 1 97 ? 28.653 18.922 -42.556 1.00 79.00 97 PRO A N 1
ATOM 805 C CA . PRO A 1 97 ? 28.704 19.797 -43.714 1.00 79.00 97 PRO A CA 1
ATOM 806 C C . PRO A 1 97 ? 30.110 20.384 -43.832 1.00 79.00 97 PRO A C 1
ATOM 808 O O . PRO A 1 97 ? 30.641 20.935 -42.863 1.00 79.00 97 PRO A O 1
ATOM 811 N N . LEU A 1 98 ? 30.716 20.256 -45.012 1.00 75.94 98 LEU A N 1
ATOM 812 C CA . LEU A 1 98 ? 32.022 20.846 -45.279 1.00 75.94 98 LEU A CA 1
ATOM 813 C C . LEU A 1 98 ? 31.931 22.350 -45.017 1.00 75.94 98 LEU A C 1
ATOM 815 O O . LEU A 1 98 ? 31.067 23.036 -45.573 1.00 75.94 98 LEU A O 1
ATOM 819 N N . LYS A 1 99 ? 32.807 22.859 -44.142 1.00 69.81 99 LYS A N 1
ATOM 820 C CA . LYS A 1 99 ? 32.906 24.298 -43.907 1.00 69.81 99 LYS A CA 1
ATOM 821 C C . LYS A 1 99 ? 33.191 24.961 -45.250 1.00 69.81 99 LYS A C 1
ATOM 823 O O . LYS A 1 99 ? 34.184 24.647 -45.902 1.00 69.81 99 LYS A O 1
ATOM 828 N N . LYS A 1 100 ? 32.312 25.876 -45.662 1.00 67.06 100 LYS A N 1
ATOM 829 C CA . LYS A 1 100 ? 32.596 26.775 -46.777 1.00 67.06 100 LYS A CA 1
ATOM 830 C C . LYS A 1 100 ? 33.791 27.620 -46.351 1.00 67.06 100 LYS A C 1
ATOM 832 O O . LYS A 1 100 ? 33.676 28.412 -45.420 1.00 67.06 100 LYS A O 1
ATOM 837 N N . THR A 1 101 ? 34.934 27.422 -46.993 1.00 55.50 101 THR A N 1
ATOM 838 C CA . THR A 1 101 ? 36.054 28.353 -46.903 1.00 55.50 101 THR A CA 1
ATOM 839 C C . THR A 1 101 ? 35.593 29.653 -47.549 1.00 55.50 101 THR A C 1
ATOM 841 O O . THR A 1 101 ? 35.570 29.773 -48.773 1.00 55.50 101 THR A O 1
ATOM 844 N N . LEU A 1 102 ? 35.152 30.610 -46.734 1.00 57.41 102 LEU A N 1
ATOM 845 C CA . LEU A 1 102 ? 35.137 32.000 -47.160 1.00 57.41 102 LEU A CA 1
ATOM 846 C C . LEU A 1 102 ? 36.600 32.382 -47.362 1.00 57.41 102 LEU A C 1
ATOM 848 O O . LEU A 1 102 ? 37.365 32.466 -46.406 1.00 57.41 102 LEU A O 1
ATOM 852 N N . SER A 1 103 ? 36.991 32.523 -48.626 1.00 49.75 103 SER A N 1
ATOM 853 C CA . SER A 1 103 ? 38.214 33.221 -48.991 1.00 49.75 103 SER A CA 1
ATOM 854 C C . SER A 1 103 ? 38.039 34.669 -48.543 1.00 49.75 103 SER A C 1
ATOM 856 O O . SER A 1 103 ? 37.409 35.471 -49.226 1.00 49.75 103 SER A O 1
ATOM 858 N N . THR A 1 104 ? 38.532 34.989 -47.352 1.00 44.75 104 THR A N 1
ATOM 859 C CA . THR A 1 104 ? 38.887 36.360 -47.005 1.00 44.75 104 THR A CA 1
ATOM 860 C C . THR A 1 104 ? 40.220 36.620 -47.682 1.00 44.75 104 THR A C 1
ATOM 862 O O . THR A 1 104 ? 41.268 36.178 -47.211 1.00 44.75 104 THR A O 1
ATOM 865 N N . ALA A 1 105 ? 40.157 37.257 -48.850 1.00 39.25 105 ALA A N 1
ATOM 866 C CA . ALA A 1 105 ? 41.299 37.987 -49.362 1.00 39.25 105 ALA A CA 1
ATOM 867 C C . ALA A 1 105 ? 41.685 39.037 -48.307 1.00 39.25 105 ALA A C 1
ATOM 869 O O . ALA A 1 105 ? 40.822 39.752 -47.802 1.00 39.25 105 ALA A O 1
ATOM 870 N N . ASN A 1 106 ? 42.963 38.986 -47.948 1.00 45.91 106 ASN A N 1
ATOM 871 C CA . ASN A 1 106 ? 43.737 39.834 -47.047 1.00 45.91 106 ASN A CA 1
ATOM 872 C C . ASN A 1 106 ? 43.238 41.281 -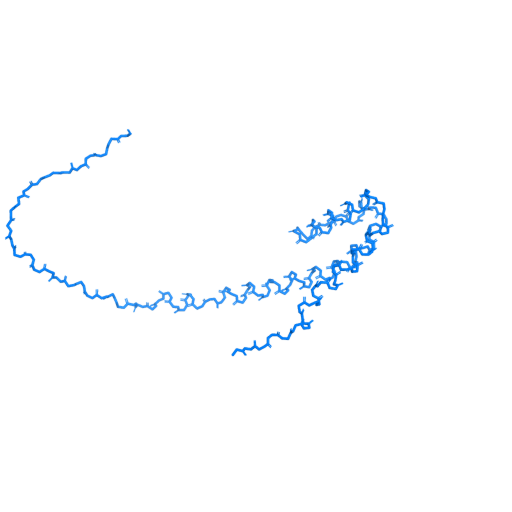46.900 1.00 45.91 106 ASN A C 1
ATOM 874 O O . ASN A 1 106 ? 42.891 41.906 -47.896 1.00 45.91 106 ASN A O 1
ATOM 878 N N . GLU A 1 107 ? 43.323 41.826 -45.686 1.00 42.88 107 GLU A N 1
ATOM 879 C CA . GLU A 1 107 ? 44.359 42.810 -45.323 1.00 42.88 107 GLU A CA 1
ATOM 88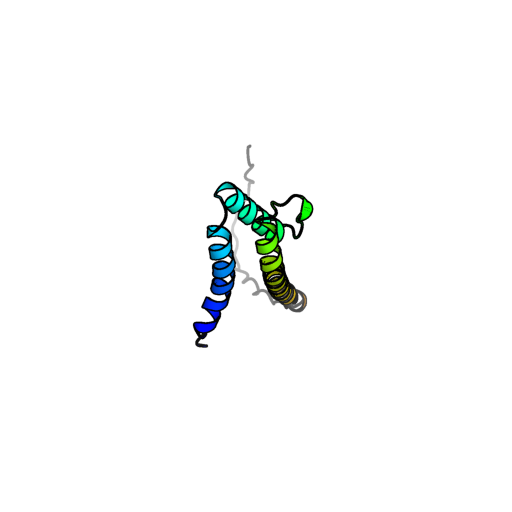0 C C . GLU A 1 107 ? 44.286 43.112 -43.812 1.00 42.88 107 GLU A C 1
ATOM 882 O O . GLU A 1 107 ? 43.219 43.391 -43.277 1.00 42.88 107 GLU A O 1
ATOM 887 N N . ASP A 1 108 ? 45.434 42.921 -43.156 1.00 45.97 108 ASP A N 1
ATOM 888 C CA . ASP A 1 108 ? 46.011 43.699 -42.053 1.00 45.97 108 ASP A CA 1
ATOM 889 C C . ASP A 1 108 ? 45.117 44.163 -40.887 1.00 45.97 108 ASP A C 1
ATOM 891 O O . ASP A 1 108 ? 44.266 45.031 -41.021 1.00 45.97 108 ASP A O 1
ATOM 895 N N . GLU A 1 109 ? 45.387 43.660 -39.678 1.00 38.38 109 GLU A N 1
ATOM 896 C CA . GLU A 1 109 ? 46.214 44.360 -38.675 1.00 38.38 109 GLU A CA 1
ATOM 897 C C . GLU A 1 109 ? 46.119 43.636 -37.312 1.00 38.38 109 GLU A C 1
ATOM 899 O O . GLU A 1 109 ? 45.135 42.995 -36.950 1.00 38.38 109 GLU A O 1
ATOM 904 N N . SER A 1 110 ? 47.240 43.650 -36.610 1.00 42.38 110 SER A N 1
ATOM 905 C CA . SER A 1 110 ? 47.626 42.898 -35.419 1.00 42.38 110 SER A CA 1
ATOM 906 C C . SER A 1 110 ? 46.952 43.312 -34.097 1.00 42.38 110 SER A C 1
ATOM 908 O O . SER A 1 110 ? 46.638 44.481 -33.904 1.00 42.38 110 SER A O 1
ATOM 910 N N . THR A 1 111 ? 46.952 42.354 -33.144 1.00 42.06 111 THR A N 1
ATOM 911 C CA . THR A 1 111 ? 46.949 42.485 -31.653 1.00 42.06 111 THR A CA 1
ATOM 912 C C . THR A 1 111 ? 45.653 43.004 -30.992 1.00 42.06 111 THR A C 1
ATOM 914 O O . THR A 1 111 ? 44.970 43.839 -31.551 1.00 42.06 111 THR A O 1
ATOM 917 N N . GLU A 1 112 ? 45.193 42.577 -29.811 1.00 39.47 112 GLU A N 1
ATOM 918 C CA . GLU A 1 112 ? 45.771 41.839 -28.680 1.00 39.47 112 GLU A CA 1
ATOM 919 C C . GLU A 1 112 ? 44.623 41.273 -27.808 1.00 39.47 112 GLU A C 1
ATOM 921 O O . GLU A 1 112 ? 43.472 41.687 -27.915 1.00 39.47 112 GLU A O 1
ATOM 926 N N . SER A 1 113 ? 44.949 40.303 -26.961 1.00 54.78 113 SER A N 1
ATOM 927 C CA . SER A 1 113 ? 44.088 39.542 -26.045 1.00 54.78 113 SER A CA 1
ATOM 928 C C . SER A 1 113 ? 43.324 40.360 -24.988 1.00 54.78 113 SER A C 1
ATOM 930 O O . SER A 1 113 ? 43.931 41.158 -24.277 1.00 54.78 113 SER A O 1
ATOM 932 N N . GLU A 1 114 ? 42.038 40.049 -24.778 1.00 47.22 114 GLU A N 1
ATOM 933 C CA . GLU A 1 114 ? 41.266 40.478 -23.599 1.00 47.22 114 GLU A CA 1
ATOM 934 C C . GLU A 1 114 ? 41.571 39.580 -22.384 1.00 47.22 114 GLU A C 1
ATOM 936 O O . GLU A 1 114 ? 41.310 38.374 -22.389 1.00 47.22 114 GLU A O 1
ATOM 941 N N . TYR A 1 115 ? 42.134 40.190 -21.339 1.00 50.03 115 TYR A N 1
ATOM 942 C CA . TYR A 1 115 ? 42.235 39.634 -19.991 1.00 50.03 115 TYR A CA 1
ATOM 943 C C . TYR A 1 115 ? 40.876 39.731 -19.278 1.00 50.03 115 TYR A C 1
ATOM 945 O O . TYR A 1 115 ? 40.216 40.766 -19.334 1.00 50.03 115 TYR A O 1
ATOM 953 N N . PHE A 1 116 ? 40.486 38.665 -18.574 1.00 49.81 116 PHE A N 1
ATOM 954 C CA . PHE A 1 116 ? 39.428 38.693 -17.561 1.00 49.81 116 PHE A CA 1
ATOM 955 C C . PHE A 1 116 ? 40.034 39.134 -16.220 1.00 49.81 116 PHE A C 1
ATOM 957 O O . PHE A 1 116 ? 41.050 38.573 -15.811 1.00 49.81 116 PHE A O 1
ATOM 964 N N . GLU A 1 117 ? 39.407 40.095 -15.541 1.00 53.59 117 GLU A N 1
ATOM 965 C CA . GLU A 1 117 ? 39.613 40.353 -14.108 1.00 53.59 117 GLU A CA 1
ATOM 966 C C . GLU A 1 117 ? 38.416 39.825 -13.296 1.00 53.59 117 GLU A C 1
ATOM 968 O O . GLU A 1 117 ? 37.295 39.761 -13.810 1.00 53.59 117 GLU A O 1
ATOM 973 N N . ASP A 1 118 ? 38.727 39.408 -12.063 1.00 53.12 118 ASP A N 1
ATOM 974 C CA . ASP A 1 118 ? 37.901 38.693 -11.071 1.00 53.12 118 ASP A CA 1
ATOM 975 C C . ASP A 1 118 ? 36.669 39.454 -10.537 1.00 53.12 118 ASP A C 1
ATOM 977 O O . ASP A 1 118 ? 36.745 40.689 -10.332 1.00 53.12 118 ASP A O 1
#

pLDDT: mean 73.7, std 17.96, range [38.38, 94.0]

Radius of gyration: 29.87 Å; chains: 1; bounding box: 62×51×64 Å

Secondary structure (DSSP, 8-state):
-----THHHHHHHHHHHHHHHHHHTS-HHHHHHHHHHHHHHHHHS---SSSS-TTTHHHHHHHHHHHHHHHHHHHHHHHHHHS-THHHHHT----PPPP-------------PPPP--